Protein AF-A0A7W9DHV5-F1 (afdb_monomer_lite)

Radius of gyration: 32.48 Å; chains: 1; bounding box: 45×103×80 Å

Sequence (179 aa):
MAMRARAIAPPAPPPAPKKRVRHGLACNVVSILSKSAAVQEEIDHAMRQPLTDLHRIESCLRYWTAFVQIKCHQAPHEAWSPLCEAINIGLLLCEDGIGAEYQELFIEAQEAIFRASARGFRLGTFRLDGPAIATIPQALVVADAQLEVALRGDLARAERTMIERINEGNFFKAAPLAA

Foldseek 3Di:
DDDDDDDDDDDDDDDDDDPPPPDDDVVVVVVVVVVVVVVVVVVVVQQQAADDPVVLVVLLCLLVVLVVCQAVQNDDLVSLASLQVLLQLLLLLLVVPQPVVCNVLSVQLLVQSLVQLVVCVVVVGRHGDPSNNVRSVVSSVSSSVSSRPHGNNSSVVSVVVQVVCVVVVNGDDSDDPDD

Secondary structure (DSSP, 8-state):
--PPPPPPPPPPPPPPPP-----SHHHHHHHHHHHHHHHHHHHHHHHTSBPPHHHHHHHHHHHHHHHHHHHTT---GGGHHHHHHHHHHHHHHHHTTTTGGGHHHHHHHHHHHHHHHHHHHHHS-----HHHHHHHHHHHHHHHHHHHH-BHHHHHHHHHHHHHHHHTT-S--S-----

pLDDT: mean 82.25, std 17.53, range [32.69, 98.44]

Structure (mmCIF, N/CA/C/O backbone):
data_AF-A0A7W9DHV5-F1
#
_entry.id   AF-A0A7W9DHV5-F1
#
loop_
_atom_site.group_PDB
_atom_site.id
_atom_site.type_symbol
_atom_site.label_atom_id
_atom_site.label_alt_id
_atom_site.label_comp_id
_atom_site.label_asym_id
_atom_site.label_entity_id
_atom_site.label_seq_id
_atom_site.pdbx_PDB_ins_code
_atom_site.Cartn_x
_atom_site.Cartn_y
_atom_site.Cartn_z
_atom_site.occupancy
_atom_site.B_iso_or_equiv
_atom_site.auth_seq_id
_atom_site.auth_comp_id
_atom_site.auth_asym_id
_atom_site.auth_atom_id
_atom_site.pdbx_PDB_model_num
ATOM 1 N N . MET A 1 1 ? 27.601 91.316 -58.853 1.00 44.94 1 MET A N 1
ATOM 2 C CA . MET A 1 1 ? 26.708 90.418 -58.088 1.00 44.94 1 MET A CA 1
ATOM 3 C C . MET A 1 1 ? 26.777 89.040 -58.743 1.00 44.94 1 MET A C 1
ATOM 5 O O . MET A 1 1 ? 26.164 88.846 -59.779 1.00 44.94 1 MET A O 1
ATOM 9 N N . ALA A 1 2 ? 27.624 88.137 -58.240 1.00 39.12 2 ALA A N 1
ATOM 10 C CA . ALA A 1 2 ? 27.861 86.820 -58.841 1.00 39.12 2 ALA A CA 1
ATOM 11 C C . ALA A 1 2 ? 27.460 85.727 -57.840 1.00 39.12 2 ALA A C 1
ATOM 13 O O . ALA A 1 2 ? 28.110 85.559 -56.809 1.00 39.12 2 ALA A O 1
ATOM 14 N N . MET A 1 3 ? 26.363 85.022 -58.125 1.00 41.44 3 MET A N 1
ATOM 15 C CA . MET A 1 3 ? 25.923 83.854 -57.362 1.00 41.44 3 MET A CA 1
ATOM 16 C C . MET A 1 3 ? 26.757 82.631 -57.764 1.00 41.44 3 MET A C 1
ATOM 18 O O . MET A 1 3 ? 26.781 82.236 -58.927 1.00 41.44 3 MET A O 1
ATOM 22 N N . ARG A 1 4 ? 27.443 82.030 -56.787 1.00 43.41 4 ARG A N 1
ATOM 23 C CA . ARG A 1 4 ? 28.141 80.744 -56.918 1.00 43.41 4 ARG A CA 1
ATOM 24 C C . ARG A 1 4 ? 27.129 79.598 -56.830 1.00 43.41 4 ARG A C 1
ATOM 26 O O . ARG A 1 4 ? 26.503 79.419 -55.788 1.00 43.41 4 ARG A O 1
ATOM 33 N N . ALA A 1 5 ? 27.020 78.797 -57.886 1.00 46.78 5 ALA A N 1
ATOM 34 C CA . ALA A 1 5 ? 26.318 77.518 -57.851 1.00 46.78 5 ALA A CA 1
ATOM 35 C C . ALA A 1 5 ? 27.150 76.483 -57.068 1.00 46.78 5 ALA A C 1
ATOM 37 O O . ALA A 1 5 ? 28.316 76.242 -57.381 1.00 46.78 5 ALA A O 1
ATOM 38 N N . ARG A 1 6 ? 26.558 75.886 -56.027 1.00 46.91 6 ARG A N 1
ATOM 39 C CA . ARG A 1 6 ? 27.120 74.747 -55.283 1.00 46.91 6 ARG A CA 1
ATOM 40 C C . ARG A 1 6 ? 26.805 73.459 -56.048 1.00 46.91 6 ARG A C 1
ATOM 42 O O . ARG A 1 6 ? 25.637 73.156 -56.267 1.00 46.91 6 ARG A O 1
ATOM 49 N N . ALA A 1 7 ? 27.835 72.706 -56.422 1.00 52.28 7 ALA A N 1
ATOM 50 C CA . ALA A 1 7 ? 27.685 71.364 -56.973 1.00 52.28 7 ALA A CA 1
ATOM 51 C C . ALA A 1 7 ? 27.184 70.395 -55.884 1.00 52.28 7 ALA A C 1
ATOM 53 O O . ALA A 1 7 ? 27.751 70.336 -54.792 1.00 52.28 7 ALA A O 1
ATOM 54 N N . ILE A 1 8 ? 26.114 69.658 -56.183 1.00 52.31 8 ILE A N 1
ATOM 55 C CA . ILE A 1 8 ? 25.555 68.597 -55.336 1.00 52.31 8 ILE A CA 1
ATOM 56 C C . ILE A 1 8 ? 26.289 67.297 -55.687 1.00 52.31 8 ILE A C 1
ATOM 58 O O . ILE A 1 8 ? 26.319 66.900 -56.850 1.00 52.31 8 ILE A O 1
ATOM 62 N N . ALA A 1 9 ? 26.908 66.656 -54.695 1.00 60.25 9 ALA A N 1
ATOM 63 C CA . ALA A 1 9 ? 27.566 65.363 -54.868 1.00 60.25 9 ALA A CA 1
ATOM 64 C C . ALA A 1 9 ? 26.526 64.238 -55.076 1.00 60.25 9 ALA A C 1
ATOM 66 O O . ALA A 1 9 ? 25.460 64.285 -54.456 1.00 60.25 9 ALA A O 1
ATOM 67 N N . PRO A 1 10 ? 26.809 63.225 -55.918 1.00 63.72 10 PRO A N 1
ATOM 68 C CA . PRO A 1 10 ? 25.885 62.120 -56.153 1.00 63.72 10 PRO A CA 1
ATOM 69 C C . PRO A 1 10 ? 25.735 61.222 -54.907 1.00 63.72 10 PRO A C 1
ATOM 71 O O . PRO A 1 10 ? 26.696 61.057 -54.150 1.00 63.72 10 PRO A O 1
ATOM 74 N N . PRO A 1 11 ? 24.546 60.628 -54.682 1.00 60.75 11 PRO A N 1
ATOM 75 C CA . PRO A 1 11 ? 24.284 59.775 -53.526 1.00 60.75 11 PRO A CA 1
ATOM 76 C C . PRO A 1 11 ? 25.084 58.466 -53.587 1.00 60.75 11 PRO A C 1
ATOM 78 O O . PRO A 1 11 ? 25.257 57.870 -54.651 1.00 60.75 11 PRO A O 1
ATOM 81 N N . ALA A 1 12 ? 25.562 58.016 -52.425 1.00 67.25 12 ALA A N 1
ATOM 82 C CA . ALA A 1 12 ? 26.332 56.784 -52.279 1.00 67.25 12 ALA A CA 1
ATOM 83 C C . ALA A 1 12 ? 25.500 55.531 -52.637 1.00 67.25 12 ALA A C 1
ATOM 85 O O . ALA A 1 12 ? 24.296 55.500 -52.366 1.00 67.25 12 ALA A O 1
ATOM 86 N N . PRO A 1 13 ? 26.121 54.481 -53.212 1.00 70.12 13 PRO A N 1
ATOM 87 C CA . PRO A 1 13 ? 25.420 53.249 -53.558 1.00 70.12 13 PRO A CA 1
ATOM 88 C C . PRO A 1 13 ? 24.960 52.483 -52.302 1.00 70.12 13 PRO A C 1
ATOM 90 O O . PRO A 1 13 ? 25.639 52.520 -51.270 1.00 70.12 13 PRO A O 1
ATOM 93 N N . PRO A 1 14 ? 23.823 51.765 -52.372 1.00 68.00 14 PRO A N 1
ATOM 94 C CA . PRO A 1 14 ? 23.297 51.012 -51.240 1.00 68.00 14 PRO A CA 1
ATOM 95 C C . PRO A 1 14 ? 24.221 49.841 -50.853 1.00 68.00 14 PRO A C 1
ATOM 97 O O . PRO A 1 14 ? 24.853 49.234 -51.723 1.00 68.00 14 PRO A O 1
ATOM 100 N N . PRO A 1 15 ? 24.296 49.484 -49.557 1.00 66.94 15 PRO A N 1
ATOM 101 C CA . PRO A 1 15 ? 25.147 48.396 -49.091 1.00 66.94 15 PRO A CA 1
ATOM 102 C C . PRO A 1 15 ? 24.655 47.033 -49.599 1.00 66.94 15 PRO A C 1
ATOM 104 O O . PRO A 1 15 ? 23.457 46.748 -49.619 1.00 66.94 15 PRO A O 1
ATOM 107 N N . ALA A 1 16 ? 25.604 46.172 -49.977 1.00 66.25 16 ALA A N 1
ATOM 108 C CA . ALA A 1 16 ? 25.339 44.831 -50.493 1.00 66.25 16 ALA A CA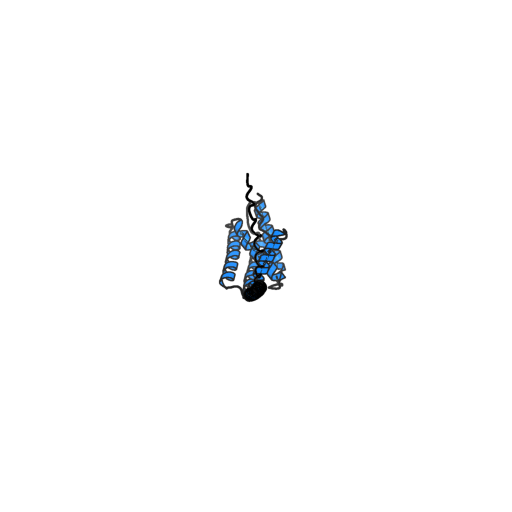 1
ATOM 109 C C . ALA A 1 16 ? 24.553 43.950 -49.490 1.00 66.25 16 ALA A C 1
ATOM 111 O O . ALA A 1 16 ? 24.754 44.059 -48.274 1.00 66.25 16 ALA 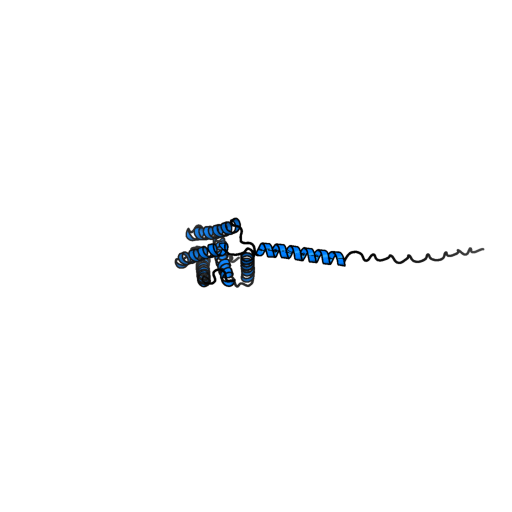A O 1
ATOM 112 N N . PRO A 1 17 ? 23.689 43.032 -49.970 1.00 55.09 17 PRO A N 1
ATOM 113 C CA . PRO A 1 17 ? 22.901 42.164 -49.103 1.00 55.09 17 PRO A CA 1
ATOM 114 C C . PRO A 1 17 ? 23.807 41.211 -48.311 1.00 55.09 17 PRO A C 1
ATOM 116 O O . PRO A 1 17 ? 24.558 40.411 -48.874 1.00 55.09 17 PRO A O 1
ATOM 119 N N . LYS A 1 18 ? 23.717 41.272 -46.977 1.00 58.09 18 LYS A N 1
ATOM 120 C CA . LYS A 1 18 ? 24.419 40.351 -46.074 1.00 58.09 18 LYS A CA 1
ATOM 121 C C . LYS A 1 18 ? 23.929 38.921 -46.333 1.00 58.09 18 LYS A C 1
ATOM 123 O O . LYS A 1 18 ? 22.746 38.632 -46.155 1.00 58.09 18 LYS A O 1
ATOM 128 N N . LYS A 1 19 ? 24.834 38.016 -46.730 1.00 49.22 19 LYS A N 1
ATOM 129 C CA . LYS A 1 19 ? 24.558 36.572 -46.831 1.00 49.22 19 LYS A CA 1
ATOM 130 C C . LYS A 1 19 ? 24.018 36.073 -45.485 1.00 49.22 19 LYS A C 1
ATOM 132 O O . LYS A 1 19 ? 24.753 36.037 -44.501 1.00 49.22 19 LYS A O 1
ATOM 137 N N . ARG A 1 20 ? 22.739 35.680 -45.433 1.00 54.56 20 ARG A N 1
ATOM 138 C CA . ARG A 1 20 ? 22.180 34.948 -44.287 1.00 54.56 20 ARG A CA 1
ATOM 139 C C . ARG A 1 20 ? 22.886 33.600 -44.195 1.00 54.56 20 ARG A C 1
ATOM 141 O O . ARG A 1 20 ? 22.667 32.715 -45.020 1.00 54.56 20 ARG A O 1
ATOM 148 N N . VAL A 1 21 ? 23.719 33.457 -43.175 1.00 53.47 21 VAL A N 1
ATOM 149 C CA . VAL A 1 21 ? 24.297 32.187 -42.751 1.00 53.47 21 VAL A CA 1
ATOM 150 C C . VAL A 1 21 ? 23.145 31.298 -42.265 1.00 53.47 21 VAL A C 1
ATOM 152 O O . VAL A 1 21 ? 22.629 31.476 -41.166 1.00 53.47 21 VAL A O 1
ATOM 155 N N . ARG A 1 22 ? 22.682 30.364 -43.105 1.00 52.03 22 ARG A N 1
ATOM 156 C CA . ARG A 1 22 ? 21.826 29.251 -42.668 1.00 52.03 22 ARG A CA 1
ATOM 157 C C . ARG A 1 22 ? 22.732 28.242 -41.964 1.00 52.03 22 ARG A C 1
ATOM 159 O O . ARG A 1 22 ? 23.259 27.351 -42.618 1.00 52.03 22 ARG A O 1
ATOM 166 N N . HIS A 1 23 ? 23.010 28.422 -40.679 1.00 48.62 23 HIS A N 1
ATOM 167 C CA . HIS A 1 23 ? 23.722 27.424 -39.876 1.00 48.62 23 HIS A CA 1
ATOM 168 C C . HIS A 1 23 ? 22.861 27.064 -38.660 1.00 48.62 23 HIS A C 1
ATOM 170 O O . HIS A 1 23 ? 22.454 27.942 -37.907 1.00 48.62 23 HIS A O 1
ATOM 176 N N . GLY A 1 24 ? 22.582 25.769 -38.477 1.00 50.34 24 GLY A N 1
ATOM 177 C CA . GLY A 1 24 ? 22.448 25.189 -37.136 1.00 50.34 24 GLY A CA 1
ATOM 178 C C . GLY A 1 24 ? 21.089 24.668 -36.658 1.00 50.34 24 GLY A C 1
ATOM 179 O O . GLY A 1 24 ? 21.092 23.855 -35.740 1.00 50.34 24 GLY A O 1
ATOM 180 N N . LEU A 1 25 ? 19.937 25.043 -37.231 1.00 50.31 25 LEU A N 1
ATOM 181 C CA . LEU A 1 25 ? 18.653 24.654 -36.606 1.00 50.31 25 LEU A CA 1
ATOM 182 C C . LEU A 1 25 ? 18.336 23.148 -36.703 1.00 50.31 25 LEU A C 1
ATOM 184 O O . LEU A 1 25 ? 17.907 22.549 -35.723 1.00 50.31 25 LEU A O 1
ATOM 188 N N . ALA A 1 26 ? 18.579 22.518 -37.857 1.00 52.72 26 ALA A N 1
ATOM 189 C CA . ALA A 1 26 ? 18.238 21.106 -38.071 1.00 52.72 26 ALA A CA 1
ATOM 190 C C . ALA A 1 26 ? 19.128 20.138 -37.265 1.00 52.72 26 ALA A C 1
ATOM 192 O O . ALA A 1 26 ? 18.650 19.120 -36.776 1.00 52.72 26 ALA A O 1
ATOM 193 N N . CYS A 1 27 ? 20.408 20.480 -37.077 1.00 51.38 27 CYS A N 1
ATOM 194 C CA . CYS A 1 27 ? 21.358 19.659 -36.318 1.00 51.38 27 CYS A CA 1
ATOM 195 C C . CYS A 1 27 ? 21.037 19.659 -34.810 1.00 51.38 27 CYS A C 1
ATOM 197 O O . CYS A 1 27 ? 21.137 18.627 -34.148 1.00 51.38 27 CYS A O 1
ATOM 199 N N . ASN A 1 28 ? 20.560 20.792 -34.278 1.00 58.78 28 ASN A N 1
ATOM 200 C CA . ASN A 1 28 ? 20.171 20.896 -32.871 1.00 58.78 28 ASN A CA 1
ATOM 201 C C . ASN A 1 28 ? 18.915 20.083 -32.538 1.00 58.78 28 ASN A C 1
ATOM 203 O O . ASN A 1 28 ? 18.892 19.422 -31.506 1.00 58.78 28 ASN A O 1
ATOM 207 N N . VAL A 1 29 ? 17.891 20.082 -33.398 1.00 61.72 29 VAL A N 1
ATOM 208 C CA . VAL A 1 29 ? 16.646 19.336 -33.128 1.00 61.72 29 VAL A CA 1
ATOM 209 C C . VAL A 1 29 ? 16.894 17.826 -33.126 1.00 61.72 29 VAL A C 1
ATOM 211 O O . VAL A 1 29 ? 16.454 17.145 -32.207 1.00 61.72 29 VAL A O 1
ATOM 214 N N . VAL A 1 30 ? 17.665 17.301 -34.084 1.00 66.19 30 VAL A N 1
ATOM 215 C CA . VAL A 1 30 ? 18.003 15.865 -34.134 1.00 66.19 30 VAL A CA 1
ATOM 216 C C . VAL A 1 30 ? 18.830 15.439 -32.915 1.00 66.19 30 VAL A C 1
ATOM 218 O O . VAL A 1 30 ? 18.565 14.384 -32.346 1.00 66.19 30 VAL A O 1
ATOM 221 N N . SER A 1 31 ? 19.776 16.272 -32.463 1.00 63.34 31 SER A N 1
ATOM 222 C CA . SER A 1 31 ? 20.558 15.999 -31.248 1.00 63.34 31 SER A CA 1
ATOM 223 C C . SER A 1 31 ? 19.718 16.052 -29.966 1.00 63.34 31 SER A C 1
ATOM 225 O O . SER A 1 31 ? 19.985 15.300 -29.032 1.00 63.34 31 SER A O 1
ATOM 227 N N . ILE A 1 32 ? 18.708 16.923 -29.897 1.00 68.88 32 ILE A N 1
ATOM 228 C CA . ILE A 1 32 ? 17.781 16.984 -28.758 1.00 68.88 32 ILE A CA 1
ATOM 229 C C . ILE A 1 32 ? 16.878 15.747 -28.742 1.00 68.88 32 ILE A C 1
ATOM 231 O O . ILE A 1 32 ? 16.724 15.128 -27.693 1.00 68.88 32 ILE A O 1
ATOM 235 N N . LEU A 1 33 ? 16.334 15.353 -29.897 1.00 69.06 33 LEU A N 1
ATOM 236 C CA . LEU A 1 33 ? 15.462 14.183 -30.006 1.00 69.06 33 LEU A CA 1
ATOM 237 C C . LEU A 1 33 ? 16.205 12.881 -29.672 1.00 69.06 33 LEU A C 1
ATOM 239 O O . LEU A 1 33 ? 15.681 12.058 -28.924 1.00 69.06 33 LEU A O 1
ATOM 243 N N . SER A 1 34 ? 17.447 12.712 -30.136 1.00 71.81 34 SER A N 1
ATOM 244 C CA . SER A 1 34 ? 18.246 11.529 -29.791 1.00 71.81 34 SER A CA 1
ATOM 245 C C . SER A 1 34 ? 18.615 11.477 -28.307 1.00 71.81 34 SER A C 1
ATOM 247 O O . SER A 1 34 ? 18.535 10.414 -27.698 1.00 71.81 34 SER A O 1
ATOM 249 N N . LYS A 1 35 ? 18.939 12.623 -27.692 1.00 74.50 35 LYS A N 1
ATOM 250 C CA . LYS A 1 35 ? 19.139 12.711 -26.236 1.00 74.50 35 LYS A CA 1
ATOM 251 C C . LYS A 1 35 ? 17.862 12.373 -25.470 1.00 74.50 35 LYS A C 1
ATOM 253 O O . LYS A 1 35 ? 17.937 11.666 -24.476 1.00 74.50 35 LYS A O 1
ATOM 258 N N . SER A 1 36 ? 16.702 12.838 -25.937 1.00 77.38 36 SER A N 1
ATOM 259 C CA . SER A 1 36 ? 15.425 12.523 -25.288 1.00 77.38 36 SER A CA 1
ATOM 260 C C . SER A 1 36 ? 15.069 11.038 -25.374 1.00 77.38 36 SER A C 1
ATOM 262 O O . SER A 1 36 ? 14.577 10.487 -24.398 1.00 77.38 36 SER A O 1
ATOM 264 N N . ALA A 1 37 ? 15.386 10.373 -26.490 1.00 82.50 37 ALA A N 1
ATOM 265 C CA . ALA A 1 37 ? 15.179 8.935 -26.638 1.00 82.50 37 ALA A CA 1
ATOM 266 C C . ALA A 1 37 ? 16.095 8.126 -25.706 1.00 82.50 37 ALA A C 1
ATOM 268 O O . ALA A 1 37 ? 15.616 7.236 -25.014 1.00 82.50 37 ALA A O 1
ATOM 269 N N . ALA A 1 38 ? 17.380 8.485 -25.619 1.00 83.69 38 ALA A N 1
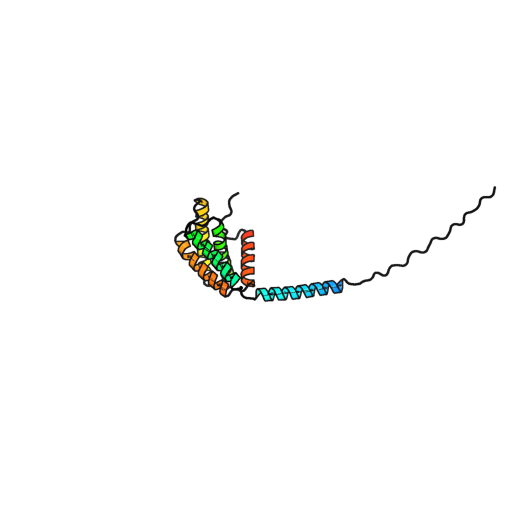ATOM 270 C CA . ALA A 1 38 ? 18.321 7.824 -24.713 1.00 83.69 38 ALA A CA 1
ATOM 271 C C . ALA A 1 38 ? 17.914 7.980 -23.236 1.00 83.69 38 ALA A C 1
ATOM 273 O O . ALA A 1 38 ? 17.920 7.012 -22.483 1.00 83.69 38 ALA A O 1
ATOM 274 N N . VAL A 1 39 ? 17.482 9.181 -22.833 1.00 86.31 39 VAL A N 1
ATOM 275 C CA . VAL A 1 39 ? 16.955 9.418 -21.478 1.00 86.31 39 VAL A CA 1
ATOM 276 C C . VAL A 1 39 ? 15.689 8.594 -21.225 1.00 86.31 39 VAL A C 1
ATOM 278 O O . VAL A 1 39 ? 15.523 8.050 -20.137 1.00 86.31 39 VAL A O 1
ATOM 281 N N . GLN A 1 40 ? 14.802 8.468 -22.217 1.00 83.62 40 GLN A N 1
ATOM 282 C CA . GLN A 1 40 ? 13.600 7.646 -22.080 1.00 83.62 40 GLN A CA 1
ATOM 283 C C . GLN A 1 40 ? 13.943 6.161 -21.908 1.00 83.62 40 GLN A C 1
ATOM 285 O O . GLN A 1 40 ? 13.352 5.504 -21.058 1.00 83.62 40 GLN A O 1
ATOM 290 N N . GLU A 1 41 ? 14.925 5.642 -22.647 1.00 86.44 41 GLU A N 1
ATOM 291 C CA . GLU A 1 41 ? 15.400 4.262 -22.485 1.00 86.44 41 GLU A CA 1
ATOM 292 C C . GLU A 1 41 ? 16.001 4.014 -21.094 1.00 86.44 41 GLU A C 1
ATOM 294 O O . GLU A 1 41 ? 15.734 2.975 -20.488 1.00 86.44 41 GLU A O 1
ATOM 299 N N . GLU A 1 42 ? 16.767 4.968 -20.555 1.00 87.50 42 GLU A N 1
ATOM 300 C CA . GLU A 1 42 ? 17.302 4.893 -19.189 1.00 87.50 42 GLU A CA 1
ATOM 301 C C . GLU A 1 42 ? 16.184 4.868 -18.138 1.00 87.50 42 GLU A C 1
ATOM 303 O O . GLU A 1 42 ? 16.225 4.061 -17.205 1.00 87.50 42 GLU A O 1
ATOM 308 N N . ILE A 1 43 ? 15.159 5.711 -18.305 1.00 87.50 43 ILE A N 1
ATOM 309 C CA . ILE A 1 43 ? 13.979 5.730 -17.434 1.00 87.50 43 ILE A CA 1
ATOM 310 C C . ILE A 1 43 ? 13.238 4.396 -17.524 1.00 87.50 43 ILE A C 1
ATOM 312 O O . ILE A 1 43 ? 12.971 3.781 -16.495 1.00 87.50 43 ILE A O 1
ATOM 316 N N . ASP A 1 44 ? 12.943 3.914 -18.729 1.00 88.25 44 ASP A N 1
ATOM 317 C CA . ASP A 1 44 ? 12.229 2.655 -18.943 1.00 88.25 44 ASP A CA 1
ATOM 318 C C . ASP A 1 44 ? 12.997 1.470 -18.349 1.00 88.25 44 ASP A C 1
ATOM 320 O O . ASP A 1 44 ? 12.405 0.574 -17.741 1.00 88.25 44 ASP A O 1
ATOM 324 N N . HIS A 1 45 ? 14.325 1.473 -18.485 1.00 89.88 45 HIS A N 1
ATOM 325 C CA . HIS A 1 45 ? 15.183 0.481 -17.855 1.00 89.88 45 HIS A CA 1
ATOM 326 C C . HIS A 1 45 ? 15.085 0.552 -16.329 1.00 89.88 45 HIS A C 1
ATOM 328 O O . HIS A 1 45 ? 14.888 -0.481 -15.691 1.00 89.88 45 HIS A O 1
ATOM 334 N N . ALA A 1 46 ? 15.167 1.750 -15.744 1.00 88.81 46 ALA A N 1
ATOM 335 C CA . ALA A 1 46 ? 15.029 1.949 -14.304 1.00 88.81 46 ALA A CA 1
ATOM 336 C C . ALA A 1 46 ? 13.645 1.526 -13.782 1.00 88.81 46 ALA A C 1
ATOM 338 O O . ALA A 1 46 ? 13.557 0.956 -12.696 1.00 88.81 46 ALA A O 1
ATOM 339 N N . MET A 1 47 ? 12.575 1.746 -14.550 1.00 92.31 47 MET A N 1
ATOM 340 C CA . MET A 1 47 ? 11.208 1.360 -14.177 1.00 92.31 47 MET A CA 1
ATOM 341 C C . MET A 1 47 ? 11.000 -0.157 -14.157 1.00 92.31 47 MET A C 1
ATOM 343 O O . MET A 1 47 ? 10.172 -0.644 -13.392 1.00 92.31 47 MET A O 1
ATOM 347 N N . ARG A 1 48 ? 11.770 -0.915 -14.947 1.00 92.75 48 ARG A N 1
ATOM 348 C CA . ARG A 1 48 ? 11.745 -2.389 -14.942 1.00 92.75 48 ARG A CA 1
ATOM 349 C C . ARG A 1 48 ? 12.615 -3.008 -13.848 1.00 92.75 48 ARG A C 1
ATOM 351 O O . ARG A 1 48 ? 12.644 -4.229 -13.724 1.00 92.75 48 ARG A O 1
ATOM 358 N N . GLN A 1 49 ? 13.348 -2.198 -13.086 1.00 93.56 49 GLN A N 1
ATOM 359 C CA . GLN A 1 49 ? 14.133 -2.704 -11.967 1.00 93.56 49 GLN A CA 1
ATOM 360 C C . GLN A 1 49 ? 13.225 -3.010 -10.772 1.00 93.56 49 GLN A C 1
ATOM 362 O O . GLN A 1 49 ? 12.264 -2.269 -10.531 1.00 93.56 49 GLN A O 1
ATOM 367 N N . PRO A 1 50 ? 13.560 -4.033 -9.972 1.00 93.62 50 PRO A N 1
ATOM 368 C CA . PRO A 1 50 ? 12.952 -4.229 -8.666 1.00 93.62 50 PRO A CA 1
ATOM 369 C C . PRO A 1 50 ? 13.131 -3.007 -7.755 1.00 93.62 50 PRO A C 1
ATOM 371 O O . PRO A 1 50 ? 14.035 -2.167 -7.927 1.00 93.62 50 PRO A O 1
ATOM 374 N N . LEU A 1 51 ? 12.272 -2.922 -6.745 1.00 92.12 51 LEU A N 1
ATOM 375 C CA . LEU A 1 51 ? 12.473 -2.015 -5.621 1.00 92.12 51 LEU A CA 1
ATOM 376 C C . LEU A 1 51 ? 13.811 -2.319 -4.933 1.00 92.12 51 LEU A C 1
ATOM 378 O O . LEU A 1 51 ? 14.255 -3.463 -4.867 1.00 92.12 51 LEU A O 1
ATOM 382 N N . THR A 1 52 ? 14.489 -1.281 -4.442 1.00 93.69 52 THR A N 1
ATOM 383 C CA . THR A 1 52 ? 15.663 -1.504 -3.591 1.00 93.69 52 THR A CA 1
ATOM 384 C C . THR A 1 52 ? 15.209 -2.049 -2.242 1.00 93.69 52 THR A C 1
ATOM 386 O O . THR A 1 52 ? 14.143 -1.671 -1.752 1.00 93.69 52 THR A O 1
ATOM 389 N N . ASP A 1 53 ? 16.045 -2.870 -1.602 1.00 91.94 53 ASP A N 1
ATOM 390 C CA . ASP A 1 53 ? 15.749 -3.387 -0.260 1.00 91.94 53 ASP A CA 1
ATOM 391 C C . ASP A 1 53 ? 15.454 -2.256 0.730 1.00 91.94 53 ASP A C 1
ATOM 393 O O . ASP A 1 53 ? 14.521 -2.362 1.520 1.00 91.94 53 ASP A O 1
ATOM 397 N N . LEU A 1 54 ? 16.202 -1.150 0.643 1.00 93.12 54 LEU A N 1
ATOM 398 C CA . LEU A 1 54 ? 15.979 0.022 1.487 1.00 93.12 54 LEU A CA 1
ATOM 399 C C . LEU A 1 54 ? 14.582 0.616 1.273 1.00 93.12 54 LEU A C 1
ATOM 401 O O . LEU A 1 54 ? 13.868 0.813 2.247 1.00 93.12 54 LEU A O 1
ATOM 405 N N . HIS A 1 55 ? 14.164 0.839 0.022 1.00 91.38 55 HIS A N 1
ATOM 406 C CA . HIS A 1 55 ? 12.855 1.428 -0.264 1.00 91.38 55 HIS A CA 1
ATOM 407 C C . HIS A 1 55 ? 11.708 0.507 0.181 1.00 91.38 55 HIS A C 1
ATOM 409 O O . HIS A 1 55 ? 10.727 0.975 0.759 1.00 91.38 55 HIS A O 1
ATOM 415 N N . ARG A 1 56 ? 11.845 -0.812 -0.018 1.00 94.38 56 ARG A N 1
ATOM 416 C CA . ARG A 1 56 ? 10.876 -1.790 0.497 1.00 94.38 56 ARG A CA 1
ATOM 417 C C . ARG A 1 56 ? 10.789 -1.724 2.024 1.00 94.38 56 ARG A C 1
ATOM 419 O O . ARG A 1 56 ? 9.698 -1.577 2.561 1.00 94.38 56 ARG A O 1
ATOM 426 N N . ILE A 1 57 ? 11.929 -1.793 2.716 1.00 95.25 57 ILE A N 1
ATOM 427 C CA . ILE A 1 57 ? 11.991 -1.785 4.186 1.00 95.25 57 ILE A CA 1
ATOM 428 C C . ILE A 1 57 ? 11.431 -0.481 4.757 1.00 95.25 57 ILE A C 1
ATOM 430 O O . ILE A 1 57 ? 10.673 -0.523 5.724 1.00 95.25 57 ILE A O 1
ATOM 434 N N . GLU A 1 58 ? 11.777 0.667 4.172 1.00 94.94 58 GLU A N 1
ATOM 435 C CA . GLU A 1 58 ? 11.253 1.971 4.584 1.00 94.94 58 GLU A CA 1
ATOM 436 C C . GLU A 1 58 ? 9.731 2.026 4.443 1.00 94.94 58 GLU A C 1
ATOM 438 O O . GLU A 1 58 ? 9.045 2.424 5.387 1.00 94.94 58 GLU A O 1
ATOM 443 N N . SER A 1 59 ? 9.197 1.559 3.312 1.00 93.56 59 SER A N 1
ATOM 444 C CA . SER A 1 59 ? 7.754 1.473 3.085 1.00 93.56 59 SER A CA 1
ATOM 445 C C . SER A 1 59 ? 7.074 0.577 4.120 1.00 93.56 59 SER A C 1
ATOM 447 O O . SER A 1 59 ? 6.156 1.046 4.798 1.00 93.56 59 SER A O 1
ATOM 449 N N . CYS A 1 60 ? 7.573 -0.651 4.316 1.00 95.62 60 CYS A N 1
ATOM 450 C CA . CYS A 1 60 ? 7.069 -1.599 5.313 1.00 95.62 60 CYS A CA 1
ATOM 451 C C . CYS A 1 60 ? 7.066 -1.015 6.728 1.00 95.62 60 CYS A C 1
ATOM 453 O O . CYS A 1 60 ? 6.041 -0.987 7.415 1.00 95.62 60 CYS A O 1
ATOM 455 N N . LEU A 1 61 ? 8.209 -0.484 7.163 1.00 96.69 61 LEU A N 1
ATOM 456 C CA . LEU A 1 61 ? 8.363 0.079 8.498 1.00 96.69 61 LEU A CA 1
ATOM 457 C C . LEU A 1 61 ? 7.395 1.244 8.730 1.00 96.69 61 LEU A C 1
ATOM 459 O O . LEU A 1 61 ? 6.818 1.358 9.816 1.00 96.69 61 LEU A O 1
ATOM 463 N N . ARG A 1 62 ? 7.197 2.094 7.716 1.00 95.81 62 ARG A N 1
ATOM 464 C CA . ARG A 1 62 ? 6.338 3.278 7.792 1.00 95.81 62 ARG A CA 1
ATOM 465 C C . ARG A 1 62 ? 4.884 2.904 8.096 1.00 95.81 62 ARG A C 1
ATOM 467 O O . ARG A 1 62 ? 4.317 3.449 9.047 1.00 95.81 62 ARG A O 1
ATOM 474 N N . TYR A 1 63 ? 4.281 1.968 7.357 1.00 95.56 63 TYR A N 1
ATOM 475 C CA . TYR A 1 63 ? 2.879 1.598 7.599 1.00 95.56 63 TYR A CA 1
ATOM 476 C C . TYR A 1 63 ? 2.685 0.671 8.807 1.00 95.56 63 TYR A C 1
ATOM 478 O O . TYR A 1 63 ? 1.682 0.808 9.512 1.00 95.56 63 TYR A O 1
ATOM 486 N N . TRP A 1 64 ? 3.644 -0.204 9.132 1.00 96.75 64 TRP A N 1
ATOM 487 C CA . TRP A 1 64 ? 3.565 -1.018 10.351 1.00 96.75 64 TRP A CA 1
ATOM 488 C C . TRP A 1 64 ? 3.683 -0.167 11.618 1.00 96.75 64 TRP A C 1
ATOM 490 O O . TRP A 1 64 ? 2.943 -0.383 12.581 1.00 96.75 64 TRP A O 1
ATOM 500 N N . THR A 1 65 ? 4.552 0.848 11.611 1.00 94.88 65 THR A N 1
ATOM 501 C CA . THR A 1 65 ? 4.669 1.799 12.727 1.00 94.88 65 THR A CA 1
ATOM 502 C C . THR A 1 65 ? 3.363 2.565 12.924 1.00 94.88 65 THR A C 1
ATOM 504 O O . THR A 1 65 ? 2.859 2.636 14.046 1.00 94.88 65 THR A O 1
ATOM 507 N N . ALA A 1 66 ? 2.774 3.070 11.836 1.00 92.81 66 ALA A N 1
ATOM 508 C CA . ALA A 1 66 ? 1.461 3.709 11.849 1.00 92.81 66 ALA A CA 1
ATOM 509 C C . ALA A 1 66 ? 0.378 2.789 12.439 1.00 92.81 66 ALA A C 1
ATOM 511 O O . ALA A 1 66 ? -0.338 3.179 13.364 1.00 92.81 66 ALA A O 1
ATOM 512 N N . PHE A 1 67 ? 0.295 1.540 11.971 1.00 94.56 67 PHE A N 1
ATOM 513 C CA . PHE A 1 67 ? -0.663 0.564 12.487 1.00 94.56 67 PHE A CA 1
ATOM 514 C C . PHE A 1 67 ? -0.512 0.344 14.001 1.00 94.56 67 PHE A C 1
ATOM 516 O O . PHE A 1 67 ? -1.502 0.397 14.737 1.00 94.56 67 PHE A O 1
ATOM 523 N N . VAL A 1 68 ? 0.717 0.146 14.490 1.00 93.38 68 VAL A N 1
ATOM 524 C CA . VAL A 1 68 ? 0.993 -0.049 15.923 1.00 93.38 68 VAL A CA 1
ATOM 525 C C . VAL A 1 68 ? 0.622 1.191 16.737 1.00 93.38 68 VAL A C 1
ATOM 527 O O . VAL A 1 68 ? -0.024 1.060 17.777 1.00 93.38 68 VAL A O 1
ATOM 530 N N . GLN A 1 69 ? 0.956 2.392 16.261 1.00 90.62 69 GLN A N 1
ATOM 531 C CA . GLN A 1 69 ? 0.590 3.643 16.933 1.00 90.62 69 GLN A CA 1
ATOM 532 C C . GLN A 1 69 ? -0.931 3.792 17.072 1.00 90.62 69 GLN A C 1
ATOM 534 O O . GLN A 1 69 ? -1.420 4.135 18.153 1.00 90.62 69 GLN A O 1
ATOM 539 N N . ILE A 1 70 ? -1.692 3.484 16.014 1.00 89.75 70 ILE A N 1
ATOM 540 C CA . ILE A 1 70 ? -3.161 3.573 16.036 1.00 89.75 70 ILE A CA 1
ATOM 541 C C . ILE A 1 70 ? -3.740 2.511 16.972 1.00 89.75 70 ILE A C 1
ATOM 543 O O . ILE A 1 70 ? -4.599 2.816 17.804 1.00 89.75 70 ILE A O 1
ATOM 547 N N . LYS A 1 71 ? -3.240 1.274 16.893 1.00 89.19 71 LYS A N 1
ATOM 548 C CA . LYS A 1 71 ? -3.671 0.164 17.752 1.00 89.19 71 LYS A CA 1
ATOM 549 C C . LYS A 1 71 ? -3.425 0.450 19.238 1.00 89.19 71 LYS A C 1
ATOM 551 O O . LYS A 1 71 ? -4.258 0.110 20.076 1.00 89.19 71 LYS A O 1
ATOM 556 N N . CYS A 1 72 ? -2.309 1.095 19.566 1.00 87.69 72 CYS A N 1
ATOM 557 C CA . CYS A 1 72 ? -1.918 1.418 20.938 1.00 87.69 72 CYS A CA 1
ATOM 558 C C . CYS A 1 72 ? -2.497 2.743 21.459 1.00 87.69 72 CYS A C 1
ATOM 560 O O . CYS A 1 72 ? -2.152 3.137 22.570 1.00 87.69 72 CYS A O 1
ATOM 562 N N . HIS A 1 73 ? -3.394 3.407 20.718 1.00 78.75 73 HIS A N 1
ATOM 563 C CA . HIS A 1 73 ? -3.995 4.694 21.106 1.00 78.75 73 HIS A CA 1
ATOM 564 C C . HIS A 1 73 ? -2.989 5.848 21.238 1.00 78.75 73 HIS A C 1
ATOM 566 O O . HIS A 1 73 ? -3.233 6.810 21.963 1.00 78.75 73 HIS A O 1
ATOM 572 N N . GLN A 1 74 ? -1.856 5.746 20.547 1.00 73.81 74 GLN A N 1
ATOM 573 C CA . GLN A 1 74 ? -0.779 6.739 20.550 1.00 73.81 74 GLN A CA 1
ATOM 574 C C . GLN A 1 74 ? -0.700 7.515 19.232 1.00 73.81 74 GLN A C 1
ATOM 576 O O . GLN A 1 74 ? 0.165 8.370 19.071 1.00 73.81 74 GLN A O 1
ATOM 581 N N . ALA A 1 75 ? -1.579 7.204 18.279 1.00 67.50 75 ALA A N 1
ATOM 582 C CA . ALA A 1 75 ? -1.567 7.813 16.964 1.00 67.50 75 ALA A CA 1
ATOM 583 C C . ALA A 1 75 ? -2.111 9.244 16.995 1.00 67.50 75 ALA A C 1
ATOM 585 O O . ALA A 1 75 ? -3.290 9.437 17.315 1.00 67.50 75 ALA A O 1
ATOM 586 N N . PRO A 1 76 ? -1.307 10.234 16.580 1.00 71.50 76 PRO A N 1
ATOM 587 C CA . PRO A 1 76 ? -1.863 11.486 16.110 1.00 71.50 76 PRO A CA 1
ATOM 588 C C . PRO A 1 76 ? -2.588 11.241 14.769 1.00 71.50 76 PRO A C 1
ATOM 590 O O . PRO A 1 76 ? -2.453 10.178 14.151 1.00 71.50 76 PRO A O 1
ATOM 593 N N . HIS A 1 77 ? -3.398 12.198 14.323 1.00 73.31 77 HIS A N 1
ATOM 594 C CA . HIS A 1 77 ? -4.204 12.071 13.102 1.00 73.31 77 HIS A CA 1
ATOM 595 C C . HIS A 1 77 ? -3.356 11.692 11.868 1.00 73.31 77 HIS A C 1
ATOM 597 O O . HIS A 1 77 ? -3.765 10.893 11.027 1.00 73.31 77 HIS A O 1
ATOM 603 N N . GLU A 1 78 ? -2.127 12.192 11.811 1.00 78.88 78 GLU A N 1
ATOM 604 C CA . GLU A 1 78 ? -1.161 11.998 10.734 1.00 78.88 78 GLU A CA 1
ATOM 605 C C . GLU A 1 78 ? -0.723 10.534 10.581 1.00 78.88 78 GLU A C 1
ATOM 607 O O . GLU A 1 78 ? -0.396 10.104 9.474 1.00 78.88 78 GLU A O 1
ATOM 612 N N . ALA A 1 79 ? -0.775 9.737 11.655 1.00 81.62 79 ALA A N 1
ATOM 613 C CA . ALA A 1 79 ? -0.398 8.325 11.613 1.00 81.62 79 ALA A CA 1
ATOM 614 C C . ALA A 1 79 ? -1.367 7.471 10.776 1.00 81.62 79 ALA A C 1
ATOM 616 O O . ALA A 1 79 ? -1.041 6.341 10.432 1.00 81.62 79 ALA A O 1
ATOM 617 N N . TRP A 1 80 ? -2.536 7.992 10.394 1.00 87.88 80 TRP A N 1
ATOM 618 C CA . TRP A 1 80 ? -3.460 7.287 9.502 1.00 87.88 80 TRP A CA 1
ATOM 619 C C . TRP A 1 80 ? -3.021 7.328 8.040 1.00 87.88 80 TRP A C 1
ATOM 621 O O . TRP A 1 80 ? -3.336 6.401 7.297 1.00 87.88 80 TRP A O 1
ATOM 631 N N . SER A 1 81 ? -2.279 8.360 7.620 1.00 89.56 81 SER A N 1
ATOM 632 C CA . SER A 1 81 ? -1.921 8.545 6.209 1.00 89.56 81 SER A CA 1
ATOM 633 C C . SER A 1 81 ? -1.091 7.384 5.653 1.00 89.56 81 SER A C 1
ATOM 635 O O . SER A 1 81 ? -1.502 6.836 4.631 1.00 89.56 81 SER A O 1
ATOM 637 N N . PRO A 1 82 ? -0.006 6.927 6.314 1.00 92.81 82 PRO A N 1
ATOM 638 C CA . PRO A 1 82 ? 0.766 5.798 5.800 1.00 92.81 82 PRO A CA 1
ATOM 639 C C . PRO A 1 82 ? -0.036 4.502 5.710 1.00 92.81 82 PRO A C 1
ATOM 641 O O . PRO A 1 82 ? 0.216 3.673 4.842 1.00 92.81 82 PRO A O 1
ATOM 644 N N . LEU A 1 83 ? -1.012 4.328 6.605 1.00 92.62 83 LEU A N 1
ATOM 645 C CA . LEU A 1 83 ? -1.866 3.150 6.603 1.00 92.62 83 LEU A CA 1
ATOM 646 C C . LEU A 1 83 ? -2.837 3.167 5.418 1.00 92.62 83 LEU A C 1
ATOM 648 O O . LEU A 1 83 ? -2.993 2.159 4.737 1.00 92.62 83 LEU A O 1
ATOM 652 N N . CYS A 1 84 ? -3.455 4.321 5.152 1.00 92.44 84 CYS A N 1
ATOM 653 C CA . CYS A 1 84 ? -4.315 4.508 3.983 1.00 92.44 84 CYS A CA 1
ATOM 654 C C . CYS A 1 84 ? -3.516 4.299 2.691 1.00 92.44 84 CYS A C 1
ATOM 656 O O . CYS A 1 84 ? -3.962 3.590 1.797 1.00 92.44 84 CYS A O 1
ATOM 658 N N . GLU A 1 85 ? -2.326 4.897 2.613 1.00 93.88 85 GLU A N 1
ATOM 659 C CA . GLU A 1 85 ? -1.421 4.784 1.470 1.00 93.88 85 GLU A CA 1
ATOM 660 C C . GLU A 1 85 ? -1.084 3.321 1.160 1.00 93.88 85 GLU A C 1
ATOM 662 O O . GLU A 1 85 ? -1.279 2.889 0.029 1.00 93.88 85 GLU A O 1
ATOM 667 N N . ALA A 1 86 ? -0.678 2.537 2.164 1.00 96.31 86 ALA A N 1
ATOM 668 C CA . ALA A 1 86 ? -0.342 1.126 1.981 1.00 96.31 86 ALA A CA 1
ATOM 669 C C . ALA A 1 86 ? -1.520 0.292 1.455 1.00 96.31 86 ALA A C 1
ATOM 671 O O . ALA A 1 86 ? -1.355 -0.474 0.509 1.00 96.31 86 ALA A O 1
ATOM 672 N N . ILE A 1 87 ? -2.717 0.467 2.028 1.00 96.50 87 ILE A N 1
ATOM 673 C CA . ILE A 1 87 ? -3.914 -0.267 1.591 1.00 96.50 87 ILE A CA 1
ATOM 674 C C . ILE A 1 87 ? -4.321 0.117 0.171 1.00 96.50 87 ILE A C 1
ATOM 676 O O . ILE A 1 87 ? -4.651 -0.751 -0.633 1.00 96.50 87 ILE A O 1
ATOM 680 N N . ASN A 1 88 ? -4.276 1.406 -0.160 1.00 95.00 88 ASN A N 1
ATOM 681 C CA . ASN A 1 88 ? -4.669 1.856 -1.486 1.00 95.00 88 ASN A CA 1
ATOM 682 C C . ASN A 1 88 ? -3.653 1.450 -2.561 1.00 95.00 88 ASN A C 1
ATOM 684 O O . ASN A 1 88 ? -4.056 1.045 -3.647 1.00 95.00 88 ASN A O 1
ATOM 688 N N . ILE A 1 89 ? -2.352 1.535 -2.270 1.00 96.56 89 ILE A N 1
ATOM 689 C CA . ILE A 1 89 ? -1.312 1.036 -3.176 1.00 96.56 89 ILE A CA 1
ATOM 690 C C . ILE A 1 89 ? -1.476 -0.470 -3.366 1.00 96.56 89 ILE A C 1
ATOM 692 O O . ILE A 1 89 ? -1.469 -0.924 -4.503 1.00 96.56 89 ILE A O 1
ATOM 696 N N . GLY A 1 90 ? -1.685 -1.236 -2.292 1.00 97.75 90 GLY A N 1
ATOM 697 C CA . GLY A 1 90 ? -1.887 -2.680 -2.394 1.00 97.75 90 GLY A CA 1
ATOM 698 C C . GLY A 1 90 ? -3.091 -3.057 -3.261 1.00 97.75 90 GLY A C 1
ATOM 699 O O . GLY A 1 90 ? -2.974 -3.931 -4.118 1.00 97.75 90 GLY A O 1
ATOM 700 N N . LEU A 1 91 ? -4.204 -2.321 -3.137 1.00 97.25 91 LEU A N 1
ATOM 701 C CA . LEU A 1 91 ? -5.368 -2.477 -4.015 1.00 97.25 91 LEU A CA 1
ATOM 702 C C . LEU A 1 91 ? -5.033 -2.183 -5.486 1.00 97.25 91 LEU A C 1
ATOM 704 O O . LEU A 1 91 ? -5.403 -2.955 -6.364 1.00 97.25 91 LEU A O 1
ATOM 708 N N . LEU A 1 92 ? -4.316 -1.093 -5.764 1.00 97.25 92 LEU A N 1
ATOM 709 C CA . LEU A 1 92 ? -3.912 -0.742 -7.130 1.00 97.25 92 LEU A CA 1
ATOM 710 C C . LEU A 1 92 ? -2.942 -1.772 -7.725 1.00 97.25 92 LEU A C 1
ATOM 712 O O . LEU A 1 92 ? -3.027 -2.082 -8.908 1.00 97.25 92 LEU A O 1
ATOM 716 N N . LEU A 1 93 ? -2.058 -2.350 -6.910 1.00 98.06 93 LEU A N 1
ATOM 717 C CA . LEU A 1 93 ? -1.197 -3.451 -7.335 1.00 98.06 93 LEU A CA 1
ATOM 718 C C . LEU A 1 93 ? -2.012 -4.720 -7.637 1.00 98.06 93 LEU A C 1
ATOM 720 O O . LEU A 1 93 ? -1.698 -5.404 -8.609 1.00 98.06 93 LEU A O 1
ATOM 724 N N . CYS A 1 94 ? -3.083 -5.003 -6.881 1.00 98.12 94 CYS A N 1
ATOM 725 C CA . CYS A 1 94 ? -4.029 -6.075 -7.214 1.00 98.12 94 CYS A CA 1
ATOM 726 C C . CYS A 1 94 ? -4.723 -5.825 -8.562 1.00 98.12 94 CYS A C 1
ATOM 728 O O . CYS A 1 94 ? -4.802 -6.748 -9.371 1.00 98.12 94 CYS A O 1
ATOM 730 N N . GLU A 1 95 ? -5.190 -4.596 -8.816 1.00 96.62 95 GLU A N 1
ATOM 731 C CA . GLU A 1 95 ? -5.812 -4.199 -10.092 1.00 96.62 95 GLU A CA 1
ATOM 732 C C . GLU A 1 95 ? -4.842 -4.367 -11.281 1.00 96.62 95 GLU A C 1
ATOM 734 O O . GLU A 1 95 ? -5.254 -4.794 -12.361 1.00 96.62 95 GLU A O 1
ATOM 739 N N . ASP A 1 96 ? -3.548 -4.113 -11.061 1.00 96.12 96 ASP A N 1
ATOM 740 C CA . ASP A 1 96 ? -2.460 -4.326 -12.030 1.00 96.12 96 ASP A CA 1
ATOM 741 C C . ASP A 1 96 ? -2.012 -5.807 -12.136 1.00 96.12 96 ASP A C 1
ATOM 743 O O . ASP A 1 96 ? -1.132 -6.143 -12.932 1.00 96.12 96 ASP A O 1
ATOM 747 N N . GLY A 1 97 ? -2.627 -6.715 -11.368 1.00 97.00 97 GLY A N 1
ATOM 748 C CA . GLY A 1 97 ? -2.421 -8.165 -11.440 1.00 97.00 97 GLY A CA 1
ATOM 749 C C . GLY A 1 97 ? -1.443 -8.753 -10.417 1.00 97.00 97 GLY A C 1
ATOM 750 O O . GLY A 1 97 ? -1.246 -9.969 -10.403 1.00 97.00 97 GLY A O 1
ATOM 751 N N . ILE A 1 98 ? -0.846 -7.944 -9.540 1.00 97.81 98 ILE A N 1
ATOM 752 C CA . ILE A 1 98 ? 0.050 -8.412 -8.474 1.00 97.81 98 ILE A CA 1
ATOM 753 C C . ILE A 1 98 ? -0.782 -8.741 -7.231 1.00 97.81 98 ILE A C 1
ATOM 755 O O . ILE A 1 98 ? -1.215 -7.853 -6.500 1.00 97.81 98 ILE A O 1
ATOM 759 N N . GLY A 1 99 ? -0.991 -10.032 -6.966 1.00 97.81 99 GLY A N 1
ATOM 760 C CA . GLY A 1 99 ? -1.806 -10.488 -5.835 1.00 97.81 99 GLY A CA 1
ATOM 761 C C . GLY A 1 99 ? -3.302 -10.232 -6.031 1.00 97.81 99 GLY A C 1
ATOM 762 O O . GLY A 1 99 ? -3.998 -9.905 -5.072 1.00 97.81 99 GLY A O 1
ATOM 763 N N . ALA A 1 100 ? -3.796 -10.328 -7.269 1.00 98.00 100 ALA A N 1
ATOM 764 C CA . ALA A 1 100 ? -5.198 -10.091 -7.629 1.00 98.00 100 ALA A CA 1
ATOM 765 C C . ALA A 1 100 ? -6.200 -10.917 -6.793 1.00 98.00 100 ALA A C 1
ATOM 767 O O . ALA A 1 100 ? -7.309 -10.465 -6.521 1.00 98.00 100 ALA A O 1
ATOM 768 N N . GLU A 1 101 ? -5.807 -12.103 -6.324 1.00 98.38 101 GLU A N 1
ATOM 769 C CA . GLU A 1 101 ? -6.604 -12.951 -5.435 1.00 98.38 101 GLU A CA 1
ATOM 770 C C . GLU A 1 101 ? -6.899 -12.315 -4.063 1.00 98.38 101 GLU A C 1
ATOM 772 O O . GLU A 1 101 ? -7.834 -12.735 -3.382 1.00 98.38 101 GLU A O 1
ATOM 777 N N . TYR A 1 102 ? -6.138 -11.290 -3.667 1.00 98.44 102 TYR A N 1
ATOM 778 C CA . TYR A 1 102 ? -6.305 -10.552 -2.414 1.00 98.44 102 TYR A CA 1
ATOM 779 C C . TYR A 1 102 ? -7.055 -9.223 -2.584 1.00 98.44 102 TYR A C 1
ATOM 781 O O . TYR A 1 102 ? -7.153 -8.455 -1.629 1.00 98.44 102 TYR A O 1
ATOM 789 N N . GLN A 1 103 ? -7.611 -8.934 -3.765 1.00 97.94 103 GLN A N 1
ATOM 790 C CA . GLN A 1 103 ? -8.302 -7.667 -4.025 1.00 97.94 103 GLN A CA 1
ATOM 791 C C . GLN A 1 103 ? -9.429 -7.390 -3.011 1.00 97.94 103 GLN A C 1
ATOM 793 O O . GLN A 1 103 ? -9.488 -6.303 -2.438 1.00 97.94 103 GLN A O 1
ATOM 798 N N . GLU A 1 104 ? -10.277 -8.385 -2.729 1.00 97.81 104 GLU A N 1
ATOM 799 C CA . GLU A 1 104 ? -11.368 -8.257 -1.748 1.00 97.81 104 GLU A CA 1
ATOM 800 C C . GLU A 1 104 ? -10.845 -7.952 -0.336 1.00 97.81 104 GLU A C 1
ATOM 802 O O . GLU A 1 104 ? -11.414 -7.126 0.372 1.00 97.81 104 GLU A O 1
ATOM 807 N N . LEU A 1 105 ? -9.701 -8.527 0.053 1.00 98.06 105 LEU A N 1
ATOM 808 C CA . LEU A 1 105 ? -9.072 -8.241 1.344 1.00 98.06 105 LEU A CA 1
ATOM 809 C C . LEU A 1 105 ? -8.670 -6.761 1.465 1.00 98.06 105 LEU A C 1
ATOM 811 O O . LEU A 1 105 ? -8.845 -6.157 2.526 1.00 98.06 105 LEU A O 1
ATOM 815 N N . PHE A 1 106 ? -8.145 -6.160 0.394 1.00 97.38 106 PHE A N 1
ATOM 816 C CA . PHE A 1 106 ? -7.812 -4.734 0.388 1.00 97.38 106 PHE A CA 1
ATOM 817 C C . PHE A 1 106 ? -9.054 -3.839 0.404 1.00 97.38 106 PHE A C 1
ATOM 819 O O . PHE A 1 106 ? -9.036 -2.809 1.080 1.00 97.38 106 PHE A O 1
ATOM 826 N N . ILE A 1 107 ? -10.138 -4.237 -0.270 1.00 95.62 107 ILE A N 1
ATOM 827 C CA . ILE A 1 107 ? -11.429 -3.534 -0.212 1.00 95.62 107 ILE A CA 1
ATOM 828 C C . ILE A 1 107 ? -11.969 -3.553 1.224 1.00 95.62 107 ILE A C 1
ATOM 830 O O . ILE A 1 107 ? -12.250 -2.496 1.793 1.00 95.62 107 ILE A O 1
ATOM 834 N N . GLU A 1 108 ? -12.014 -4.723 1.865 1.00 96.06 108 GLU A N 1
ATOM 835 C CA . GLU A 1 108 ? -12.440 -4.854 3.263 1.00 96.06 108 GLU A CA 1
ATOM 836 C C . GLU A 1 108 ? -11.562 -4.024 4.215 1.00 96.06 108 GLU A C 1
ATOM 838 O O . GLU A 1 108 ? -12.060 -3.373 5.142 1.00 96.06 108 GLU A O 1
ATOM 843 N N . ALA A 1 109 ? -10.242 -4.008 3.995 1.00 96.12 109 ALA A N 1
ATOM 844 C CA . ALA A 1 109 ? -9.321 -3.190 4.778 1.00 96.12 109 ALA A CA 1
ATOM 845 C C . ALA A 1 109 ? -9.589 -1.688 4.584 1.00 96.12 109 ALA A C 1
ATOM 847 O O . ALA A 1 109 ? -9.585 -0.934 5.563 1.00 96.12 109 ALA A O 1
ATOM 848 N N . GLN A 1 110 ? -9.869 -1.248 3.355 1.00 93.44 110 GLN A N 1
ATOM 849 C CA . GLN A 1 110 ? -10.200 0.141 3.042 1.00 93.44 110 GLN A CA 1
ATOM 850 C C . GLN A 1 110 ? -11.494 0.571 3.745 1.00 93.44 110 GLN A C 1
ATOM 852 O O . GLN A 1 110 ? -11.518 1.605 4.420 1.00 93.44 110 GLN A O 1
ATOM 857 N N . GLU A 1 111 ? -12.543 -0.251 3.680 1.00 93.00 111 GLU A N 1
ATOM 858 C CA . GLU A 1 111 ? -13.806 -0.012 4.385 1.00 93.00 111 GLU A CA 1
ATOM 859 C C . GLU A 1 111 ? -13.610 0.062 5.904 1.00 93.00 111 GLU A C 1
ATOM 861 O O . GLU A 1 111 ? -14.178 0.928 6.583 1.00 93.00 111 GLU A O 1
ATOM 866 N N . ALA A 1 112 ? -12.771 -0.818 6.454 1.00 93.38 112 ALA A N 1
ATOM 867 C CA . ALA A 1 112 ? -12.470 -0.843 7.876 1.00 93.38 112 ALA A CA 1
ATOM 868 C C . ALA A 1 112 ? -11.741 0.433 8.335 1.00 93.38 112 ALA A C 1
ATOM 870 O O . ALA A 1 112 ? -12.118 1.016 9.361 1.00 93.38 112 ALA A O 1
ATOM 871 N N . ILE A 1 113 ? -10.744 0.909 7.577 1.00 91.19 113 ILE A N 1
ATOM 872 C CA . ILE A 1 113 ? -10.043 2.165 7.889 1.00 91.19 113 ILE A CA 1
ATOM 873 C C . ILE A 1 113 ? -10.988 3.361 7.714 1.00 91.19 113 ILE A C 1
ATOM 875 O O . ILE A 1 113 ? -11.006 4.248 8.575 1.00 91.19 113 ILE A O 1
ATOM 879 N N . PHE A 1 114 ? -11.822 3.387 6.672 1.00 88.75 114 PHE A N 1
ATOM 880 C CA . PHE A 1 114 ? -12.817 4.444 6.472 1.00 88.75 114 PHE A CA 1
ATOM 881 C C . PHE A 1 114 ? -13.797 4.531 7.641 1.00 88.75 114 PHE A C 1
ATOM 883 O O . PHE A 1 114 ? -13.964 5.592 8.243 1.00 88.75 114 PHE A O 1
ATOM 890 N N . ARG A 1 115 ? -14.392 3.407 8.044 1.00 89.94 115 ARG A N 1
ATOM 891 C CA . ARG A 1 115 ? -15.314 3.368 9.184 1.00 89.94 115 ARG A CA 1
ATOM 892 C C . ARG A 1 115 ? -14.638 3.827 10.477 1.00 89.94 115 ARG A C 1
ATOM 894 O O . ARG A 1 115 ? -15.231 4.589 11.248 1.00 89.94 115 ARG A O 1
ATOM 901 N N . ALA A 1 116 ? -13.415 3.362 10.732 1.00 90.00 116 ALA A N 1
ATOM 902 C CA . ALA A 1 116 ? -12.681 3.690 11.948 1.00 90.00 116 ALA A CA 1
ATOM 903 C C . ALA A 1 116 ? -12.270 5.171 11.997 1.00 90.00 116 ALA A C 1
ATOM 905 O O . ALA A 1 116 ? -12.460 5.824 13.027 1.00 90.00 116 ALA A O 1
ATOM 906 N N . SER A 1 117 ? -11.785 5.716 10.881 1.00 85.81 117 SER A N 1
ATOM 907 C CA . SER A 1 117 ? -11.425 7.131 10.754 1.00 85.81 117 SER A CA 1
ATOM 908 C C . SER A 1 117 ? -12.653 8.041 10.832 1.00 85.81 117 SER A C 1
ATOM 910 O O . SER A 1 117 ? -12.655 8.971 11.633 1.00 85.81 117 SER A O 1
ATOM 912 N N . ALA A 1 118 ? -13.746 7.732 10.124 1.00 86.62 118 ALA A N 1
ATOM 913 C CA . ALA A 1 118 ? -15.001 8.488 10.176 1.00 86.62 118 ALA A CA 1
ATOM 914 C C . ALA A 1 118 ? -15.593 8.546 11.595 1.00 86.62 118 ALA A C 1
ATOM 916 O O . ALA A 1 118 ? -16.078 9.588 12.047 1.00 86.62 118 ALA A O 1
ATOM 917 N N . ARG A 1 119 ? -15.518 7.434 12.340 1.00 86.94 119 ARG A N 1
ATOM 918 C CA . ARG A 1 119 ? -15.851 7.414 13.771 1.00 86.94 119 ARG A CA 1
ATOM 919 C C . ARG A 1 119 ? -14.900 8.304 14.577 1.00 86.94 119 ARG A C 1
ATOM 921 O O . ARG A 1 119 ? -15.370 9.025 15.452 1.00 86.94 119 ARG A O 1
ATOM 928 N N . GLY A 1 120 ? -13.603 8.267 14.277 1.00 84.81 120 GLY A N 1
ATOM 929 C CA . GLY A 1 120 ? -12.586 9.123 14.888 1.00 84.81 120 GLY A CA 1
ATOM 930 C C . GLY A 1 120 ? -12.893 10.611 14.752 1.00 84.81 120 GLY A C 1
ATOM 931 O O . GLY A 1 120 ? -12.944 11.299 15.767 1.00 84.81 120 GLY A O 1
ATOM 932 N N . PHE A 1 121 ? -13.217 11.083 13.545 1.00 83.50 121 PHE A N 1
ATOM 933 C CA . PHE A 1 121 ? -13.614 12.479 13.317 1.00 83.50 121 PHE A CA 1
ATOM 934 C C . PHE A 1 121 ? -14.865 12.876 14.094 1.00 83.50 121 PHE A C 1
ATOM 936 O O . PHE A 1 121 ? -14.922 13.961 14.663 1.00 83.50 121 PHE A O 1
ATOM 943 N N . ARG A 1 122 ? -15.868 11.994 14.151 1.00 85.31 122 ARG A N 1
ATOM 944 C CA . ARG A 1 122 ? -17.122 12.274 14.863 1.00 85.31 122 ARG A CA 1
ATOM 945 C C . ARG A 1 122 ? -16.975 12.298 16.382 1.00 85.31 122 ARG A C 1
ATOM 947 O O . ARG A 1 122 ? -17.703 13.032 17.039 1.00 85.31 122 ARG A O 1
ATOM 954 N N . LEU A 1 123 ? -16.114 11.449 16.941 1.00 85.56 123 LEU A N 1
ATOM 955 C CA . LEU A 1 123 ? -16.000 11.247 18.391 1.00 85.56 123 LEU A CA 1
ATOM 956 C C . LEU A 1 123 ? -14.764 11.918 19.005 1.00 85.56 123 LEU A C 1
ATOM 958 O O . LEU A 1 123 ? -14.612 11.906 20.222 1.00 85.56 123 LEU A O 1
ATOM 962 N N . GLY A 1 124 ? -13.856 12.449 18.182 1.00 82.00 124 GLY A N 1
ATOM 963 C CA . GLY A 1 124 ? -12.552 12.963 18.613 1.00 82.00 124 GLY A CA 1
ATOM 964 C C . GLY A 1 124 ? -11.563 11.871 19.04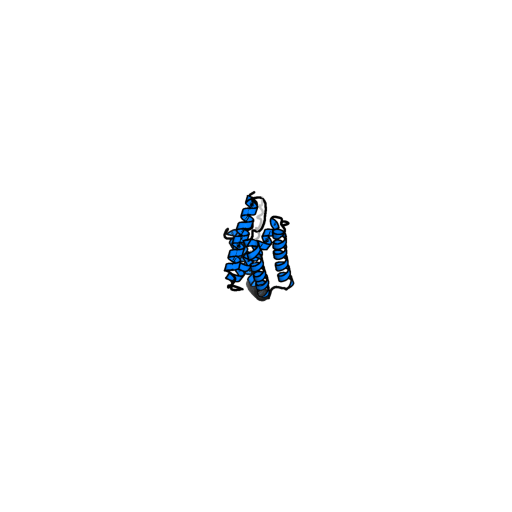0 1.00 82.00 124 GLY A C 1
ATOM 965 O O . GLY A 1 124 ? -10.464 12.177 19.494 1.00 82.00 124 GLY A O 1
ATOM 966 N N . THR A 1 125 ? -11.928 10.591 18.910 1.00 81.00 125 THR A N 1
ATOM 967 C CA . THR A 1 125 ? -11.106 9.455 19.346 1.00 81.00 125 THR A CA 1
ATOM 968 C C . THR A 1 125 ? -10.796 8.517 18.187 1.00 81.00 125 THR A C 1
ATOM 970 O O . THR A 1 125 ? -11.630 7.698 17.791 1.00 81.00 125 THR A O 1
ATOM 973 N N . PHE A 1 126 ? -9.572 8.593 17.675 1.00 81.56 126 PHE A N 1
ATOM 974 C CA . PHE A 1 126 ? -9.085 7.760 16.579 1.00 81.56 126 PHE A CA 1
ATOM 975 C C . PHE A 1 126 ? -8.649 6.385 17.090 1.00 81.56 126 PHE A C 1
ATOM 977 O O . PHE A 1 126 ? -7.620 6.249 17.748 1.00 81.56 126 PHE A O 1
ATOM 984 N N . ARG A 1 127 ? -9.465 5.360 16.821 1.00 85.81 127 ARG A N 1
ATOM 985 C CA . ARG A 1 127 ? -9.237 3.977 17.270 1.00 85.81 127 ARG A CA 1
ATOM 986 C C . ARG A 1 127 ? -9.706 2.990 16.215 1.00 85.81 127 ARG A C 1
ATOM 988 O O . ARG A 1 127 ? -10.763 3.206 15.618 1.00 85.81 127 ARG A O 1
ATOM 995 N N . LEU A 1 128 ? -8.982 1.886 16.052 1.00 90.00 128 LEU A N 1
ATOM 996 C CA . LEU A 1 128 ? -9.457 0.745 15.268 1.00 90.00 128 LEU A CA 1
ATOM 997 C C . LEU A 1 128 ? -10.592 0.025 16.010 1.00 90.00 128 LEU A C 1
ATOM 999 O O . LEU A 1 128 ? -10.601 -0.040 17.238 1.00 90.00 128 LEU A O 1
ATOM 1003 N N . ASP A 1 129 ? -11.561 -0.495 15.259 1.00 89.06 129 ASP A N 1
ATOM 1004 C CA . ASP A 1 129 ? -12.560 -1.428 15.792 1.00 89.06 129 ASP A CA 1
ATOM 1005 C C . ASP A 1 129 ? -12.108 -2.883 15.607 1.00 89.06 129 ASP A C 1
ATOM 1007 O O . ASP A 1 129 ? -11.098 -3.149 14.961 1.00 89.06 129 ASP A O 1
ATOM 1011 N N . GLY A 1 130 ? -12.844 -3.829 16.202 1.00 89.44 130 GLY A N 1
ATOM 1012 C CA . GLY A 1 130 ? -12.525 -5.260 16.141 1.00 89.44 130 GLY A CA 1
ATOM 1013 C C . GLY A 1 130 ? -12.246 -5.771 14.720 1.00 89.44 130 GLY A C 1
ATOM 1014 O O . GLY A 1 130 ? -11.183 -6.353 14.512 1.00 89.44 130 GLY A O 1
ATOM 1015 N N . PRO A 1 131 ? -13.125 -5.511 13.731 1.00 89.25 131 PRO A N 1
ATOM 1016 C CA . PRO A 1 131 ? -12.857 -5.918 12.355 1.00 89.25 131 PRO A CA 1
ATOM 1017 C C . PRO A 1 131 ? -11.616 -5.237 11.762 1.00 89.25 131 PRO A C 1
ATOM 1019 O O . PRO A 1 131 ? -10.793 -5.913 11.160 1.00 89.25 131 PRO A O 1
ATOM 1022 N N . ALA A 1 132 ? -11.404 -3.936 11.999 1.00 91.56 132 ALA A N 1
ATOM 1023 C CA . ALA A 1 132 ? -10.199 -3.253 11.523 1.00 91.56 132 ALA A CA 1
ATOM 1024 C C . ALA A 1 132 ? -8.905 -3.844 12.118 1.00 91.56 132 ALA A C 1
ATOM 1026 O O . ALA A 1 132 ? -7.907 -3.978 11.416 1.00 91.56 132 ALA A O 1
ATOM 1027 N N . ILE A 1 133 ? -8.921 -4.249 13.393 1.00 93.88 133 ILE A N 1
ATOM 1028 C CA . ILE A 1 133 ? -7.786 -4.922 14.049 1.00 93.88 133 ILE A CA 1
ATOM 1029 C C . ILE A 1 133 ? -7.497 -6.292 13.419 1.00 93.88 133 ILE A C 1
ATOM 1031 O O . ILE A 1 133 ? -6.343 -6.717 13.427 1.00 93.88 133 ILE A O 1
ATOM 1035 N N . ALA A 1 134 ? -8.515 -6.977 12.896 1.00 93.44 134 ALA A N 1
ATOM 1036 C CA . ALA A 1 134 ? -8.369 -8.288 12.273 1.00 93.44 134 ALA A CA 1
ATOM 1037 C C . ALA A 1 134 ? -7.929 -8.198 10.803 1.00 93.44 134 ALA A C 1
ATOM 1039 O O . ALA A 1 134 ? -7.016 -8.919 10.405 1.00 93.44 134 ALA A O 1
ATOM 1040 N N . THR A 1 135 ? -8.553 -7.325 10.010 1.00 96.25 135 THR A N 1
ATOM 1041 C CA . THR A 1 135 ? -8.380 -7.277 8.548 1.00 96.25 135 THR A CA 1
ATOM 1042 C C . THR A 1 135 ? -7.132 -6.505 8.124 1.00 96.25 135 THR A C 1
ATOM 1044 O O . THR A 1 135 ? -6.380 -6.972 7.272 1.00 96.25 135 THR A O 1
ATOM 1047 N N . ILE A 1 136 ? -6.851 -5.351 8.743 1.00 96.12 136 ILE A N 1
ATOM 1048 C CA . ILE A 1 136 ? -5.746 -4.477 8.313 1.00 96.12 136 ILE A CA 1
ATOM 1049 C C . ILE A 1 136 ? -4.383 -5.188 8.361 1.00 96.12 136 ILE A C 1
ATOM 1051 O O . ILE A 1 136 ? -3.672 -5.126 7.364 1.00 96.12 136 ILE A O 1
ATOM 1055 N N . PRO A 1 137 ? -4.000 -5.909 9.436 1.00 97.56 137 PRO A N 1
ATOM 1056 C CA . PRO A 1 137 ? -2.724 -6.628 9.461 1.00 97.56 137 PRO A CA 1
ATOM 1057 C C . PRO A 1 137 ? -2.569 -7.652 8.341 1.00 97.56 137 PRO A C 1
ATOM 1059 O O . PRO A 1 137 ? -1.461 -7.852 7.863 1.00 97.56 137 PRO A O 1
ATOM 1062 N N . GLN A 1 138 ? -3.661 -8.304 7.934 1.00 98.12 138 GLN A N 1
ATOM 1063 C CA . GLN A 1 138 ? -3.626 -9.292 6.857 1.00 98.12 138 GLN A CA 1
ATOM 1064 C C . GLN A 1 138 ? -3.335 -8.608 5.521 1.00 98.12 138 GLN A C 1
ATOM 1066 O O . GLN A 1 138 ? -2.455 -9.051 4.791 1.00 98.12 138 GLN A O 1
ATOM 1071 N N . ALA A 1 139 ? -4.007 -7.488 5.242 1.00 98.19 139 ALA A N 1
ATOM 1072 C CA . ALA A 1 139 ? -3.744 -6.690 4.049 1.00 98.19 139 ALA A CA 1
ATOM 1073 C C . ALA A 1 139 ? -2.321 -6.105 4.043 1.00 98.19 139 ALA A C 1
ATOM 1075 O O . ALA A 1 139 ? -1.676 -6.085 3.000 1.00 98.19 139 ALA A O 1
ATOM 1076 N N . LEU A 1 140 ? -1.793 -5.692 5.204 1.00 98.25 140 LEU A N 1
ATOM 1077 C CA . LEU A 1 140 ? -0.405 -5.235 5.315 1.00 98.25 140 LEU A CA 1
ATOM 1078 C C . LEU A 1 140 ? 0.590 -6.347 4.976 1.00 98.25 140 LEU A C 1
ATOM 1080 O O . LEU A 1 140 ? 1.474 -6.115 4.169 1.00 98.25 140 LEU A O 1
ATOM 1084 N N . VAL A 1 141 ? 0.399 -7.567 5.489 1.00 98.44 141 VAL A N 1
ATOM 1085 C CA . VAL A 1 141 ? 1.252 -8.717 5.127 1.00 98.44 141 VAL A CA 1
ATOM 1086 C C . VAL A 1 141 ? 1.234 -8.991 3.620 1.00 98.44 141 VAL A C 1
ATOM 1088 O O . VAL A 1 141 ? 2.271 -9.310 3.040 1.00 98.44 141 VAL A O 1
ATOM 1091 N N . VAL A 1 142 ? 0.077 -8.857 2.968 1.00 98.44 142 VAL A N 1
ATOM 1092 C CA . VAL A 1 142 ? 0.000 -8.977 1.505 1.00 98.44 142 VAL A CA 1
ATOM 1093 C C . VAL A 1 142 ? 0.739 -7.823 0.827 1.00 98.44 142 VAL A C 1
ATOM 1095 O O . VAL A 1 142 ? 1.472 -8.067 -0.125 1.00 98.44 142 VAL A O 1
ATOM 1098 N N . ALA A 1 143 ? 0.618 -6.593 1.330 1.00 97.88 143 ALA A N 1
ATOM 1099 C CA . ALA A 1 143 ? 1.353 -5.446 0.803 1.00 97.88 143 ALA A CA 1
ATOM 1100 C C . ALA A 1 143 ? 2.878 -5.623 0.929 1.00 97.88 143 ALA A C 1
ATOM 1102 O O . ALA A 1 143 ? 3.596 -5.336 -0.028 1.00 97.88 143 ALA A O 1
ATOM 1103 N N . ASP A 1 144 ? 3.383 -6.146 2.054 1.00 98.12 144 ASP A N 1
ATOM 1104 C CA . ASP A 1 144 ? 4.791 -6.540 2.216 1.00 98.12 144 ASP A CA 1
ATOM 1105 C C . ASP A 1 144 ? 5.213 -7.489 1.076 1.00 98.12 144 ASP A C 1
ATOM 1107 O O . ASP A 1 144 ? 6.184 -7.213 0.371 1.00 98.12 144 ASP A O 1
ATOM 1111 N N . ALA A 1 145 ? 4.439 -8.557 0.842 1.00 97.88 145 ALA A N 1
ATOM 1112 C CA . ALA A 1 145 ? 4.714 -9.546 -0.201 1.00 97.88 145 ALA A CA 1
ATOM 1113 C C . ALA A 1 145 ? 4.623 -8.965 -1.625 1.00 97.88 145 ALA A C 1
ATOM 1115 O O . ALA A 1 145 ? 5.446 -9.285 -2.482 1.00 97.88 145 ALA A O 1
ATOM 1116 N N . GLN A 1 146 ? 3.668 -8.069 -1.890 1.00 98.00 146 GLN A N 1
ATOM 1117 C CA . GLN A 1 146 ? 3.565 -7.365 -3.171 1.00 98.00 146 GLN A CA 1
ATOM 1118 C C . GLN A 1 146 ? 4.818 -6.520 -3.437 1.00 98.00 146 GLN A C 1
ATOM 1120 O O . GLN A 1 146 ? 5.340 -6.541 -4.550 1.00 98.00 146 GLN A O 1
ATOM 1125 N N . LEU A 1 147 ? 5.353 -5.825 -2.426 1.00 96.81 147 LEU A N 1
ATOM 1126 C CA . LEU A 1 147 ? 6.572 -5.020 -2.571 1.00 96.81 147 LEU A CA 1
ATOM 1127 C C . LEU A 1 147 ? 7.844 -5.862 -2.774 1.00 96.81 147 LEU A C 1
ATOM 1129 O O . LEU A 1 147 ? 8.859 -5.320 -3.214 1.00 96.81 147 LEU A O 1
ATOM 1133 N N . GLU A 1 148 ? 7.824 -7.165 -2.479 1.00 96.19 148 GLU A N 1
ATOM 1134 C CA . GLU A 1 148 ? 8.937 -8.066 -2.810 1.00 96.19 148 GLU A CA 1
ATOM 1135 C C . GLU A 1 148 ? 9.027 -8.378 -4.307 1.00 96.19 148 GLU A C 1
ATOM 1137 O O . GLU A 1 148 ? 10.123 -8.635 -4.808 1.00 96.19 148 GLU A O 1
ATOM 1142 N N . VAL A 1 149 ? 7.897 -8.345 -5.018 1.00 96.44 149 VAL A N 1
ATOM 1143 C CA . VAL A 1 149 ? 7.815 -8.717 -6.439 1.00 96.44 149 VAL A CA 1
ATOM 1144 C C . VAL A 1 149 ? 7.549 -7.531 -7.366 1.00 96.44 149 VAL A C 1
ATOM 1146 O O . VAL A 1 149 ? 7.827 -7.624 -8.561 1.00 96.44 149 VAL A O 1
ATOM 1149 N N . ALA A 1 150 ? 7.036 -6.419 -6.838 1.00 96.12 150 ALA A N 1
ATOM 1150 C CA . ALA A 1 150 ? 6.728 -5.226 -7.614 1.00 96.12 150 ALA A CA 1
ATOM 1151 C C . ALA A 1 150 ? 7.989 -4.561 -8.185 1.00 96.12 150 ALA A C 1
ATOM 1153 O O . ALA A 1 150 ? 9.029 -4.426 -7.527 1.00 96.12 150 ALA A O 1
ATOM 1154 N N . LEU A 1 151 ? 7.872 -4.074 -9.419 1.00 96.81 151 LEU A N 1
ATOM 1155 C CA . LEU A 1 151 ? 8.890 -3.244 -10.043 1.00 96.81 151 LEU A CA 1
ATOM 1156 C C . LEU A 1 151 ? 8.689 -1.782 -9.640 1.00 96.81 151 LEU A C 1
ATOM 1158 O O . LEU A 1 151 ? 7.595 -1.346 -9.272 1.00 96.81 151 LEU A O 1
ATOM 1162 N N . ARG A 1 152 ? 9.742 -0.972 -9.776 1.00 95.06 152 ARG A N 1
ATOM 1163 C CA . ARG A 1 152 ? 9.660 0.476 -9.511 1.00 95.06 152 ARG A CA 1
ATOM 1164 C C . ARG A 1 152 ? 8.579 1.154 -10.348 1.00 95.06 152 ARG A C 1
ATOM 1166 O O . ARG A 1 152 ? 7.899 2.050 -9.859 1.00 95.06 152 ARG A O 1
ATOM 1173 N N . GLY A 1 153 ? 8.420 0.715 -11.595 1.00 95.31 153 GLY A N 1
ATOM 1174 C CA . GLY A 1 153 ? 7.385 1.207 -12.493 1.00 95.31 153 GLY A CA 1
ATOM 1175 C C . GLY A 1 153 ? 5.971 0.862 -12.035 1.00 95.31 153 GLY A C 1
ATOM 1176 O O . GLY A 1 153 ? 5.068 1.646 -12.303 1.00 95.31 153 GLY A O 1
ATOM 1177 N N . ASP A 1 154 ? 5.769 -0.263 -11.348 1.00 96.81 154 ASP A N 1
ATOM 1178 C CA . ASP A 1 154 ? 4.453 -0.661 -10.832 1.00 96.81 154 ASP A CA 1
ATOM 1179 C C . ASP A 1 154 ? 4.057 0.231 -9.661 1.00 96.81 154 ASP A C 1
ATOM 1181 O O . ASP A 1 154 ? 2.990 0.841 -9.678 1.00 96.81 154 ASP A O 1
ATOM 1185 N N . LEU A 1 155 ? 4.976 0.421 -8.709 1.00 95.38 155 LEU A N 1
ATOM 1186 C CA . LEU A 1 155 ? 4.752 1.315 -7.577 1.00 95.38 155 LEU A CA 1
ATOM 1187 C C . LEU A 1 155 ? 4.540 2.768 -8.029 1.00 95.38 155 LEU A C 1
ATOM 1189 O O . LEU A 1 155 ? 3.591 3.413 -7.597 1.00 95.38 155 LEU A O 1
ATOM 1193 N N . ALA A 1 156 ? 5.360 3.269 -8.959 1.00 94.31 156 ALA A N 1
ATOM 1194 C CA . ALA A 1 156 ? 5.223 4.633 -9.474 1.00 94.31 156 ALA A CA 1
ATOM 1195 C C . ALA A 1 156 ? 3.901 4.859 -10.232 1.00 94.31 156 ALA A C 1
ATOM 1197 O O . ALA A 1 156 ? 3.351 5.964 -10.203 1.00 94.31 156 ALA A O 1
ATOM 1198 N N . ARG A 1 157 ? 3.384 3.835 -10.931 1.00 95.69 157 ARG A N 1
ATOM 1199 C CA . ARG A 1 157 ? 2.046 3.892 -11.540 1.00 95.69 157 ARG A CA 1
ATOM 1200 C C . ARG A 1 157 ? 0.964 3.896 -10.468 1.00 95.69 157 ARG A C 1
ATOM 1202 O O . ARG A 1 157 ? 0.122 4.786 -10.507 1.00 95.69 157 ARG A O 1
ATOM 1209 N N . ALA A 1 158 ? 1.028 2.983 -9.499 1.00 95.88 158 ALA A N 1
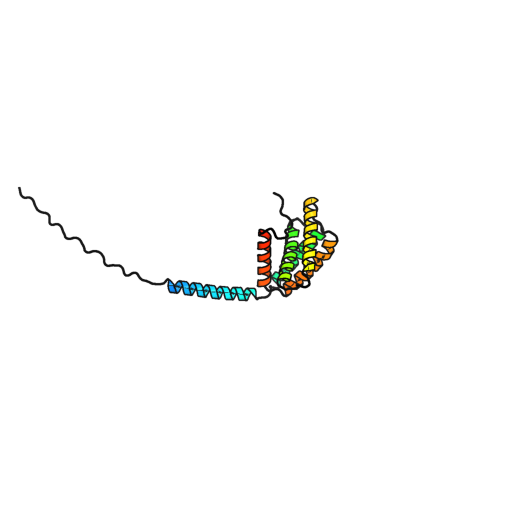ATOM 1210 C CA . ALA A 1 158 ? 0.071 2.920 -8.398 1.00 95.88 158 ALA A CA 1
ATOM 1211 C C . ALA A 1 158 ? 0.010 4.251 -7.626 1.00 95.88 158 ALA A C 1
ATOM 1213 O O . ALA A 1 158 ? -1.068 4.800 -7.418 1.00 95.88 158 ALA A O 1
ATOM 1214 N N . GLU A 1 159 ? 1.153 4.844 -7.279 1.00 93.88 159 GLU A N 1
ATOM 1215 C CA . GLU A 1 159 ? 1.211 6.150 -6.610 1.00 93.88 159 GLU A CA 1
ATOM 1216 C C . GLU A 1 159 ? 0.566 7.264 -7.444 1.00 93.88 159 GLU A C 1
ATOM 1218 O O . GLU A 1 159 ? -0.203 8.076 -6.922 1.00 93.88 159 GLU A O 1
ATOM 1223 N N . ARG A 1 160 ? 0.841 7.293 -8.753 1.00 94.56 160 ARG A N 1
ATOM 1224 C CA . ARG A 1 160 ? 0.247 8.274 -9.666 1.00 94.56 160 ARG A CA 1
ATOM 1225 C C . ARG A 1 160 ? -1.265 8.110 -9.752 1.00 94.56 160 ARG A C 1
ATOM 1227 O O . ARG A 1 160 ? -1.981 9.091 -9.571 1.00 94.56 160 ARG A O 1
ATOM 1234 N N . THR A 1 161 ? -1.743 6.888 -9.971 1.00 93.69 161 THR A N 1
ATOM 1235 C CA . THR A 1 161 ? -3.175 6.582 -10.041 1.00 93.69 161 THR A CA 1
ATOM 1236 C C . THR A 1 161 ? -3.875 6.905 -8.725 1.00 93.69 161 THR A C 1
ATOM 1238 O O . THR A 1 161 ? -4.971 7.458 -8.733 1.00 93.69 161 THR A O 1
ATOM 1241 N N . MET A 1 162 ? -3.230 6.651 -7.584 1.00 92.25 162 MET A N 1
ATOM 1242 C CA . MET A 1 162 ? -3.713 7.104 -6.282 1.00 92.25 162 MET A CA 1
ATOM 1243 C C . MET A 1 162 ? -3.890 8.628 -6.247 1.00 92.25 162 MET A C 1
ATOM 1245 O O . MET A 1 162 ? -4.960 9.105 -5.877 1.00 92.25 162 MET A O 1
ATOM 1249 N N . ILE A 1 163 ? -2.875 9.403 -6.637 1.00 88.12 163 ILE A N 1
ATOM 1250 C CA . ILE A 1 163 ? -2.938 10.875 -6.632 1.00 88.12 163 ILE A CA 1
ATOM 1251 C C . ILE A 1 163 ? -4.027 11.391 -7.585 1.00 88.12 163 ILE A C 1
ATOM 1253 O O . ILE A 1 163 ? -4.751 12.326 -7.243 1.00 88.12 163 ILE A O 1
ATOM 1257 N N . GLU A 1 164 ? -4.172 10.781 -8.759 1.00 89.19 164 GLU A N 1
ATOM 1258 C CA . GLU A 1 164 ? -5.228 11.102 -9.726 1.00 89.19 164 GLU A CA 1
ATOM 1259 C C . GLU A 1 164 ? -6.616 10.856 -9.123 1.00 89.19 164 GLU A C 1
ATOM 1261 O O . GLU A 1 164 ? -7.415 11.790 -9.024 1.00 89.19 164 GLU A O 1
ATOM 1266 N N . ARG A 1 165 ? -6.861 9.652 -8.588 1.00 86.31 165 ARG A N 1
ATOM 1267 C CA . ARG A 1 165 ? -8.124 9.303 -7.918 1.00 86.31 165 ARG A CA 1
ATOM 1268 C C . ARG A 1 165 ? -8.412 10.220 -6.724 1.00 86.31 165 ARG A C 1
ATOM 1270 O O . ARG A 1 165 ? -9.561 10.594 -6.499 1.00 86.31 165 ARG A O 1
ATOM 1277 N N . ILE A 1 166 ? -7.382 10.625 -5.973 1.00 80.44 166 ILE A N 1
ATOM 1278 C CA . ILE A 1 166 ? -7.495 11.610 -4.884 1.00 80.44 166 ILE A CA 1
ATOM 1279 C C . ILE A 1 166 ? -8.049 12.937 -5.391 1.00 80.44 166 ILE A C 1
ATOM 1281 O O . ILE A 1 166 ? -8.925 13.518 -4.749 1.00 80.44 166 ILE A O 1
ATOM 1285 N N . ASN A 1 167 ? -7.518 13.433 -6.504 1.00 75.25 167 ASN A N 1
ATOM 1286 C CA . ASN A 1 167 ? -7.900 14.728 -7.055 1.00 75.25 167 ASN A CA 1
ATOM 1287 C C . ASN A 1 167 ? -9.304 14.699 -7.671 1.00 75.25 167 ASN A C 1
ATOM 1289 O O 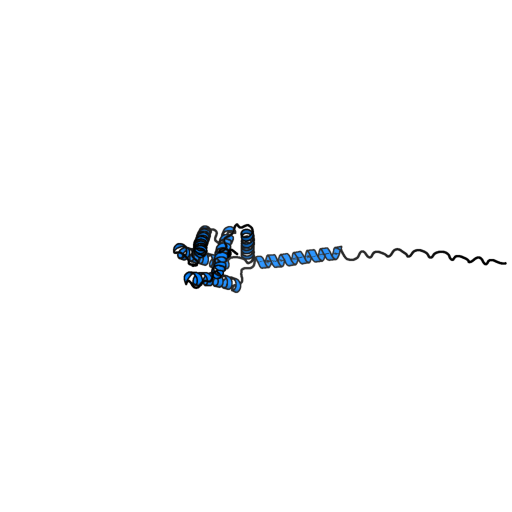. ASN A 1 167 ? -10.006 15.706 -7.639 1.00 75.25 167 ASN A O 1
ATOM 1293 N N . GLU A 1 168 ? -9.733 13.543 -8.172 1.00 77.00 168 GLU A N 1
ATOM 1294 C CA . GLU A 1 168 ? -11.089 13.309 -8.680 1.00 77.00 168 GLU A CA 1
ATOM 1295 C C . GLU A 1 168 ? -12.135 13.114 -7.569 1.00 77.00 168 GLU A C 1
ATOM 1297 O O . GLU A 1 168 ? -13.331 13.059 -7.847 1.00 77.00 168 GLU A O 1
ATOM 1302 N N . GLY A 1 169 ? -11.704 13.005 -6.307 1.00 64.06 169 GLY A N 1
ATOM 1303 C CA . GLY A 1 169 ? -12.577 12.682 -5.176 1.00 64.06 169 GLY A CA 1
ATOM 1304 C C . GLY A 1 169 ? -12.949 11.197 -5.080 1.00 64.06 169 GLY A C 1
ATOM 1305 O O . GLY A 1 169 ? -13.708 10.817 -4.192 1.00 64.06 169 GLY A O 1
ATOM 1306 N N . ASN A 1 170 ? -12.375 10.349 -5.935 1.00 58.72 170 ASN A N 1
ATOM 1307 C CA . ASN A 1 170 ? -12.594 8.903 -5.997 1.00 58.72 170 ASN A CA 1
ATOM 1308 C C . ASN A 1 170 ? -11.564 8.136 -5.155 1.00 58.72 170 ASN A C 1
ATOM 1310 O O . ASN A 1 170 ? -11.025 7.118 -5.592 1.00 58.72 170 ASN A O 1
ATOM 1314 N N . PHE A 1 171 ? -11.225 8.640 -3.964 1.00 59.34 171 PHE A N 1
ATOM 1315 C CA . PHE A 1 171 ? -10.164 8.035 -3.166 1.00 59.34 171 PHE A CA 1
ATOM 1316 C C . PHE A 1 171 ? -10.345 8.169 -1.666 1.00 59.34 171 PHE A C 1
ATOM 1318 O O . PHE A 1 171 ? -10.817 9.183 -1.147 1.00 59.34 171 PHE A O 1
ATOM 1325 N N . PHE A 1 172 ? -9.865 7.150 -0.959 1.00 58.44 172 PHE A N 1
ATOM 1326 C CA . PHE A 1 172 ? -9.872 7.129 0.486 1.00 58.44 172 PHE A CA 1
ATOM 1327 C C . PHE A 1 172 ? -8.691 7.916 1.075 1.00 58.44 172 PHE A C 1
ATOM 1329 O O . PHE A 1 172 ? -7.537 7.486 1.028 1.00 58.44 172 PHE A O 1
ATOM 1336 N N . LYS A 1 173 ? -9.001 9.061 1.687 1.00 58.25 173 LYS A N 1
ATOM 1337 C CA . LYS A 1 173 ? -8.127 9.764 2.634 1.00 58.25 173 LYS A CA 1
ATOM 1338 C C . LYS A 1 173 ? -8.692 9.603 4.042 1.00 58.25 173 LYS A C 1
ATOM 1340 O O . LYS A 1 173 ? -9.902 9.738 4.230 1.00 58.25 173 LYS A O 1
ATOM 1345 N N . ALA A 1 174 ? -7.824 9.430 5.043 1.00 53.44 174 ALA A N 1
ATOM 1346 C CA . ALA A 1 174 ? -8.177 9.852 6.396 1.00 53.44 174 ALA A CA 1
ATOM 1347 C C . ALA A 1 174 ? -8.585 11.332 6.295 1.00 53.44 174 ALA A C 1
ATOM 1349 O O . ALA A 1 174 ? -7.800 12.143 5.802 1.00 53.44 174 ALA A O 1
ATOM 1350 N N . ALA A 1 175 ? -9.858 11.626 6.570 1.00 45.31 175 ALA A N 1
ATOM 1351 C CA . ALA A 1 175 ? -10.520 12.850 6.122 1.00 45.31 175 ALA A CA 1
ATOM 1352 C C . ALA A 1 175 ? -9.710 14.134 6.414 1.00 45.31 175 ALA A C 1
ATOM 1354 O O . ALA A 1 175 ? -9.020 14.230 7.429 1.00 45.31 175 ALA A O 1
ATOM 1355 N N . PRO A 1 176 ? -9.784 15.156 5.548 1.00 43.59 176 PRO A N 1
ATOM 1356 C CA . PRO A 1 176 ? -9.174 16.440 5.854 1.00 43.59 176 PRO A CA 1
ATOM 1357 C C . PRO A 1 176 ? -9.884 17.103 7.044 1.00 43.59 176 PRO A C 1
ATOM 1359 O O . PRO A 1 176 ? -11.103 16.997 7.191 1.00 43.59 176 PRO A O 1
ATOM 1362 N N . LEU A 1 177 ? -9.107 17.821 7.866 1.00 38.06 177 LEU A N 1
ATOM 1363 C CA . LEU A 1 177 ? -9.616 18.836 8.791 1.00 38.06 177 LEU A CA 1
ATOM 1364 C C . LEU A 1 177 ? -10.620 19.714 8.032 1.00 38.06 177 LEU A C 1
ATOM 1366 O O . LEU A 1 177 ? -10.261 20.332 7.028 1.00 38.06 177 LEU A O 1
ATOM 1370 N N . ALA A 1 178 ? -11.868 19.760 8.500 1.00 32.69 178 ALA A N 1
ATOM 1371 C CA . ALA A 1 178 ? -12.742 20.866 8.147 1.00 32.69 178 ALA A CA 1
ATOM 1372 C C . ALA A 1 178 ? -12.034 22.149 8.610 1.00 32.69 178 ALA A C 1
ATOM 1374 O O . ALA A 1 178 ? -11.652 22.242 9.780 1.00 32.69 178 ALA A O 1
ATOM 1375 N N . ALA A 1 179 ? -11.773 23.051 7.663 1.00 35.72 179 ALA A N 1
ATOM 1376 C CA . ALA A 1 179 ? -11.242 24.382 7.934 1.00 35.72 179 ALA A CA 1
ATOM 1377 C C . ALA A 1 179 ? -12.222 25.204 8.781 1.00 35.72 179 ALA A C 1
ATOM 1379 O O . ALA A 1 179 ? -13.449 25.012 8.608 1.00 35.72 179 ALA A O 1
#